Protein 5KL3 (pdb70)

B-factor: mean 30.11, std 12.62, range [12.98, 103.6]

InterPro domains:
  IPR000976 Wilm's tumour protein, N-terminal [PF02165] (1-321)
  IPR013087 Zinc finger C2H2-type [PF00096] (353-377)
  IPR013087 Zinc finger C2H2-type [PF00096] (383-405)
  IPR013087 Zinc finger C2H2-type [PF00096] (414-438)
  IPR013087 Zinc finger C2H2-type [PS00028] (325-347)
  IPR013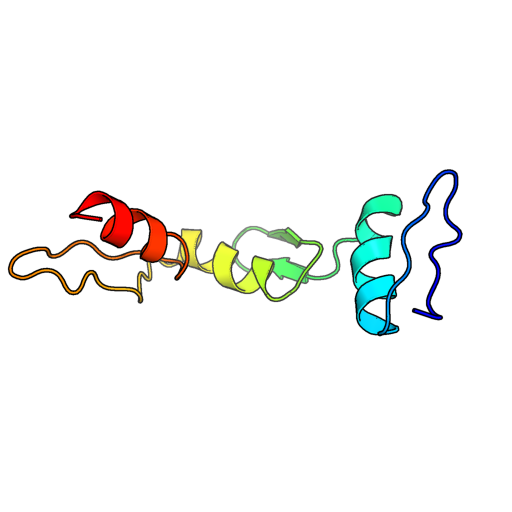087 Zinc finger C2H2-type [PS00028] (355-377)
  IPR013087 Zinc finger C2H2-type [PS00028] (385-405)
  IPR013087 Zinc finger C2H2-type [PS00028] (416-438)
  IPR013087 Zinc finger C2H2-type [PS50157] (323-352)
  IPR013087 Zinc finger C2H2-type [PS50157] (353-382)
  IPR013087 Zinc finger C2H2-type [PS50157] (383-410)
  IPR013087 Zinc finger C2H2-type [PS50157] (414-443)
  IPR013087 Zinc finger C2H2-type [SM00355] (323-347)
  IPR013087 Zinc finger C2H2-type [SM00355] (353-377)
  IPR013087 Zinc finger C2H2-type [SM00355] (383-405)
  IPR013087 Zinc finger C2H2-type [SM00355] (414-438)
  IPR036236 Zinc finger C2H2 superfamily [SSF57667] (334-392)
  IPR036236 Zinc finger C2H2 superfamily [SSF57667] (377-434)

Solvent-accessible surface area: 7240 Å² total; per-residue (Å²): 159,92,90,75,6,115,77,175,126,28,165,134,120,34,72,127,62,72,56,24,134,94,16,46,43,181,76,75,50,80,108,71,60,78,1,198,93,55,104,153,108,29,40,65,62,70,88,31,122,38,33,45,50,105,79,89,50,111,114,77,66,50,12,187,98,110,124,30,166,124,116,36,23,108,60,72,54,14,89,178,22,38,90,122,53,137,137

Foldseek 3Di:
DPAADPPPPDGDDDPDVVVNVLVCCVVVVDFPAAAPPPGDGHSDPVVSVLVCCVVVVDFPAAAPPPPDGDTHSDPVVNVVVVVVVDD

Sequence (87 aa):
KPYQCDFKDCERRFSRSDHLKRHQRRHTGVKPFQCKTCQRKFSRSSDHLKTHTRTHTGEKPFSCRWPSCQKKFARSDEELVRHHNMHQR

CATH classification: 3.30.160.60

Secondary structure (DSSP, 8-state):
--EE--STT---EESSHHHHHHHHHHHH----EE-TTT--EES-HHHHHHHTHHHH----EE--STT---EESSHHHHHHHHHHH--

Structure (mmCIF, N/CA/C/O backbone):
data_5KL3
#
_entry.id   5KL3
#
_cell.length_a   75.223
_cell.length_b   66.069
_cell.length_c   35.646
_cell.angle_alpha   90.00
_cell.angle_beta   91.75
_cell.angle_gamma   90.00
#
_symmetry.space_group_name_H-M   'C 1 2 1'
#
loop_
_entity.id
_entity.type
_entity.pdbx_description
1 polymer 'Wilms tumor protein'
2 polymer "DNA (5'-D(*AP*GP*CP*GP*TP*GP*GP*GP*AP*GP*T)-3')"
3 polymer "DNA (5'-D(*TP*AP*CP*TP*CP*CP*CP*AP*CP*GP*C)-3')"
4 non-polymer 1,2-ETHANEDIOL
5 non-polymer 'ZINC ION'
6 water water
#
loop_
_atom_site.group_PDB
_atom_site.id
_atom_site.type_symbol
_atom_site.label_atom_id
_atom_site.label_alt_id
_atom_site.label_comp_id
_atom_site.label_asym_id
_atom_site.label_entity_id
_atom_site.label_seq_id
_atom_site.pdbx_PDB_ins_code
_atom_site.Cartn_x
_atom_site.Cartn_y
_atom_site.Cartn_z
_atom_site.occupancy
_atom_site.B_iso_or_equiv
_atom_site.auth_seq_id
_atom_site.auth_comp_id
_atom_site.auth_asym_id
_atom_site.auth_atom_id
_atom_site.pdbx_PDB_model_num
ATOM 1 N N . LYS A 1 7 ? -38.708 -272.495 -68.733 1.00 53.10 351 LYS A N 1
ATOM 2 C CA . LYS A 1 7 ? -39.414 -271.282 -68.327 1.00 39.40 351 LYS A CA 1
ATOM 3 C C . LYS A 1 7 ? -38.766 -270.060 -68.973 1.00 37.92 351 LYS A C 1
ATOM 4 O O . LYS A 1 7 ? -37.914 -269.420 -68.360 1.00 42.31 351 LYS A O 1
ATOM 22 N N . PRO A 1 8 ? -39.169 -269.738 -70.207 1.00 39.53 352 PRO A N 1
ATOM 23 C CA . PRO A 1 8 ? -38.514 -268.640 -70.939 1.00 42.60 352 PRO A CA 1
ATOM 24 C C . PRO A 1 8 ? -38.949 -267.246 -70.528 1.00 34.91 352 PRO A C 1
ATOM 25 O O . PRO A 1 8 ? -38.298 -266.277 -70.948 1.00 36.10 352 PRO A O 1
ATOM 36 N N . TYR A 1 9 ? -40.030 -267.100 -69.759 1.00 29.55 353 TYR A N 1
ATOM 37 C CA . TYR A 1 9 ? -40.542 -265.775 -69.401 1.00 26.82 353 TYR A CA 1
ATOM 38 C C . TYR A 1 9 ? -39.923 -265.336 -68.082 1.00 28.59 353 TYR A C 1
ATOM 39 O O . TYR A 1 9 ? -40.499 -265.523 -67.009 1.00 27.25 353 TYR A O 1
ATOM 57 N N . GLN A 1 10 ? -38.753 -264.700 -68.170 1.00 26.65 354 GLN A N 1
ATOM 58 C CA . GLN A 1 10 ? -38.013 -264.271 -66.990 1.00 26.36 354 GLN A CA 1
ATOM 59 C C . GLN A 1 10 ? -38.440 -262.880 -66.559 1.00 24.09 354 GLN A C 1
ATOM 60 O O . GLN A 1 10 ? -38.806 -262.034 -67.380 1.00 27.99 354 GLN A O 1
ATOM 74 N N . CYS A 1 11 ? -38.375 -262.649 -65.250 1.00 23.59 355 CYS A N 1
ATOM 75 C CA . CYS A 1 11 ? -38.671 -261.341 -64.674 1.00 22.67 355 CYS A CA 1
ATOM 76 C C . CYS A 1 11 ? -37.378 -260.548 -64.526 1.00 28.66 355 CYS A C 1
ATOM 77 O O . CYS A 1 11 ? -36.464 -260.975 -63.814 1.00 28.02 355 CYS A O 1
ATOM 84 N N . ASP A 1 12 ? -37.318 -259.384 -65.169 1.00 26.88 356 ASP A N 1
ATOM 85 C CA . ASP A 1 12 ? -36.114 -258.560 -65.226 1.00 24.71 356 ASP A CA 1
ATOM 86 C C . ASP A 1 12 ? -36.085 -257.480 -64.148 1.00 24.01 356 ASP A C 1
ATOM 87 O O . ASP A 1 12 ? -35.150 -256.670 -64.111 1.00 27.07 356 ASP A O 1
ATOM 96 N N . PHE A 1 13 ? -37.080 -257.441 -63.271 1.00 24.21 357 PHE A N 1
ATOM 97 C CA . PHE A 1 13 ? -37.060 -256.465 -62.200 1.00 22.53 357 PHE A CA 1
ATOM 98 C C . PHE A 1 13 ? -35.865 -256.703 -61.282 1.00 44.13 357 PHE A C 1
ATOM 99 O O . PHE A 1 13 ? -35.386 -257.831 -61.119 1.00 28.41 357 PHE A O 1
ATOM 116 N N . LYS A 1 14 ? -35.399 -255.611 -60.678 1.00 29.87 358 LYS A N 1
ATOM 117 C CA . LYS A 1 14 ? -34.209 -255.614 -59.839 1.00 31.67 358 LYS A CA 1
ATOM 118 C C . LYS A 1 14 ? -34.282 -256.722 -58.791 1.00 26.52 358 LYS A C 1
ATOM 119 O O . LYS A 1 14 ? -35.280 -256.860 -58.079 1.00 30.95 358 LYS A O 1
ATOM 138 N N . ASP A 1 15 ? -33.220 -257.521 -58.713 1.00 33.64 359 ASP A N 1
ATOM 139 C CA . ASP A 1 15 ? -33.032 -258.558 -57.701 1.00 34.53 359 ASP A CA 1
ATOM 140 C C . ASP A 1 15 ? -34.032 -259.705 -57.800 1.00 37.26 359 ASP A C 1
ATOM 141 O O . ASP A 1 15 ? -34.008 -260.590 -56.946 1.00 38.10 359 ASP A O 1
ATOM 150 N N . CYS A 1 16 ? -34.892 -259.743 -58.813 1.00 30.72 360 CYS A N 1
ATOM 151 C CA . CYS A 1 16 ? -35.862 -260.830 -58.931 1.00 37.31 360 CYS A CA 1
ATOM 152 C C . CYS A 1 16 ? -35.301 -261.947 -59.805 1.00 37.75 360 CYS A C 1
ATOM 153 O O . CYS A 1 16 ? -34.739 -261.689 -60.875 1.00 32.90 360 CYS A O 1
ATOM 160 N N . GLU A 1 17 ? -35.444 -263.190 -59.343 1.00 27.84 361 GLU A N 1
ATOM 161 C CA . GLU A 1 17 ? -34.943 -264.350 -60.073 1.00 30.83 361 GLU A CA 1
ATOM 162 C C . GLU A 1 17 ? -36.063 -265.241 -60.611 1.00 30.47 361 GLU A C 1
ATOM 163 O O . GLU A 1 17 ? -35.795 -266.354 -61.083 1.00 33.82 361 GLU A O 1
ATOM 175 N N . ARG A 1 18 ? -37.306 -264.774 -60.588 1.00 27.09 362 ARG A N 1
ATOM 176 C CA . ARG A 1 18 ? -38.421 -265.609 -61.012 1.00 26.95 362 ARG A CA 1
ATOM 177 C C . ARG A 1 18 ? -38.421 -265.819 -62.520 1.00 40.55 362 ARG A C 1
ATOM 178 O O . ARG A 1 18 ? -38.058 -264.931 -63.299 1.00 27.33 362 ARG A O 1
ATOM 199 N N . ARG A 1 19 ? -38.855 -267.016 -62.919 1.00 29.59 363 ARG A N 1
ATOM 200 C CA . ARG A 1 19 ? -39.064 -267.379 -64.312 1.00 30.53 363 ARG A CA 1
ATOM 201 C C . ARG A 1 19 ? -40.382 -268.131 -64.394 1.00 34.46 363 ARG A C 1
ATOM 202 O O . ARG A 1 19 ? -40.770 -268.821 -63.449 1.00 30.30 363 ARG A O 1
ATOM 223 N N . PHE A 1 20 ? -41.051 -268.023 -65.543 1.00 28.64 364 PHE A N 1
ATOM 224 C CA . PHE A 1 20 ? -42.356 -268.638 -65.743 1.00 28.21 364 PHE A CA 1
ATOM 225 C C . PHE A 1 20 ? -42.429 -269.278 -67.118 1.00 29.36 364 PHE A C 1
ATOM 226 O O . PHE A 1 20 ? -41.711 -268.888 -68.048 1.00 30.55 364 PHE A O 1
ATOM 243 N N . SER A 1 21 ? -43.298 -270.285 -67.221 1.00 30.08 365 SER A N 1
ATOM 244 C CA . SER A 1 21 ? -43.596 -270.961 -68.477 1.00 31.43 365 SER A CA 1
ATOM 245 C C . SER A 1 21 ? -44.673 -270.249 -69.290 1.00 28.62 365 SER A C 1
ATOM 246 O O . SER A 1 21 ? -44.840 -270.567 -70.474 1.00 32.59 365 SER A O 1
ATOM 254 N N . ARG A 1 22 ? -45.418 -269.322 -68.676 1.00 25.59 366 ARG A N 1
ATOM 255 C CA . ARG A 1 22 ? -46.493 -268.591 -69.333 1.00 24.27 366 ARG A CA 1
ATOM 256 C C . ARG A 1 22 ? -46.306 -267.094 -69.158 1.00 23.84 366 ARG A C 1
ATOM 257 O O . ARG A 1 22 ? -45.981 -266.612 -68.066 1.00 22.19 366 ARG A O 1
ATOM 278 N N . SER A 1 23 ? -46.528 -266.356 -70.248 1.00 22.46 367 SER A N 1
ATOM 279 C CA . SER A 1 23 ? -46.373 -264.906 -70.190 1.00 21.69 367 SER A CA 1
ATOM 280 C C . SER A 1 23 ? -47.385 -264.276 -69.248 1.00 19.66 367 SER A C 1
ATOM 281 O O . SER A 1 23 ? -47.079 -263.253 -68.624 1.00 21.22 367 SER A O 1
ATOM 289 N N . ASP A 1 24 ? -48.599 -264.831 -69.158 1.00 19.59 368 ASP A N 1
ATOM 290 C CA . ASP A 1 24 ? -49.592 -264.237 -68.273 1.00 20.50 368 ASP A CA 1
ATOM 291 C C . ASP A 1 24 ? -49.209 -264.434 -66.810 1.00 18.00 368 ASP A C 1
ATOM 292 O O . ASP A 1 24 ? -49.481 -263.555 -65.985 1.00 19.93 368 ASP A O 1
ATOM 301 N N . HIS A 1 25 ? -48.528 -265.536 -66.480 1.00 18.04 369 HIS A N 1
ATOM 302 C CA . HIS A 1 25 ? -48.029 -265.703 -65.114 1.00 18.36 369 HIS A CA 1
ATOM 303 C C . HIS A 1 25 ? -46.995 -264.640 -64.789 1.00 19.41 369 HIS A C 1
ATOM 304 O O . HIS A 1 25 ? -46.965 -264.106 -63.674 1.00 19.17 369 HIS A O 1
ATOM 319 N N . LEU A 1 26 ? -46.126 -264.321 -65.749 1.00 18.89 370 LEU A N 1
ATOM 320 C CA . LEU A 1 26 ? -45.138 -263.275 -65.521 1.00 19.18 370 LEU A CA 1
ATOM 321 C C . LEU A 1 26 ? -45.810 -261.922 -65.326 1.00 18.16 370 LEU A C 1
ATOM 322 O O . LEU A 1 26 ? -45.483 -261.188 -64.389 1.00 17.79 370 LEU A O 1
ATOM 338 N N . LYS A 1 27 ? -46.773 -261.581 -66.183 1.00 19.09 371 LYS A N 1
ATOM 339 C CA . LYS A 1 27 ? -47.414 -260.269 -66.089 1.00 17.50 371 LYS A CA 1
ATOM 340 C C . LYS A 1 27 ? -48.131 -260.117 -64.752 1.00 19.15 371 LYS A C 1
ATOM 341 O O . LYS A 1 27 ? -48.044 -259.066 -64.096 1.00 17.54 371 LYS A O 1
ATOM 360 N N . ARG A 1 28 ? -48.852 -261.156 -64.335 1.00 17.11 372 ARG A N 1
ATOM 361 C CA . ARG A 1 28 ? -49.521 -261.144 -63.038 1.00 16.30 372 ARG A CA 1
ATOM 362 C C . ARG A 1 28 ? -48.512 -260.977 -61.902 1.00 16.31 372 ARG A C 1
ATOM 363 O O . ARG A 1 28 ? -48.710 -260.163 -60.990 1.00 16.71 372 ARG A O 1
ATOM 384 N N . HIS A 1 29 ? -47.412 -261.743 -61.951 1.00 16.70 373 HIS A N 1
ATOM 385 C CA . HIS A 1 29 ? -46.355 -261.646 -60.949 1.00 17.30 373 HIS A CA 1
ATOM 386 C C . HIS A 1 29 ? -45.802 -260.229 -60.848 1.00 16.95 373 HIS A C 1
ATOM 387 O O . HIS A 1 29 ? -45.522 -259.741 -59.749 1.00 17.12 373 HIS A O 1
ATOM 401 N N . GLN A 1 30 ? -45.616 -259.565 -61.983 1.00 16.89 374 GLN A N 1
ATOM 402 C CA . GLN A 1 30 ? -44.943 -258.278 -62.004 1.00 17.28 374 GLN A CA 1
ATOM 403 C C . GLN A 1 30 ? -45.737 -257.205 -61.280 1.00 17.10 374 GLN A C 1
ATOM 404 O O . GLN A 1 30 ? -45.151 -256.195 -60.860 1.00 20.03 374 GLN A O 1
ATOM 418 N N . ARG A 1 31 ? -47.050 -257.394 -61.107 1.00 18.10 375 ARG A N 1
ATOM 419 C CA . ARG A 1 31 ? -47.829 -256.468 -60.292 1.00 21.12 375 ARG A CA 1
ATOM 420 C C . ARG A 1 31 ? -47.330 -256.409 -58.860 1.00 20.46 375 ARG A C 1
ATOM 421 O O . ARG A 1 31 ? -47.574 -255.404 -58.174 1.00 21.09 375 ARG A O 1
ATOM 442 N N . ARG A 1 32 ? -46.619 -257.442 -58.401 1.00 17.49 376 ARG A N 1
ATOM 443 C CA . ARG A 1 32 ? -46.013 -257.394 -57.069 1.00 18.84 376 ARG A CA 1
ATOM 444 C C . ARG A 1 32 ? -45.001 -256.267 -56.968 1.00 22.52 376 ARG A C 1
ATOM 445 O O . ARG A 1 32 ? -44.868 -255.637 -55.911 1.00 24.79 376 ARG A O 1
ATOM 466 N N . HIS A 1 33 ? -44.214 -256.072 -58.016 1.00 19.08 377 HIS A N 1
ATOM 467 C CA . HIS A 1 33 ? -43.157 -255.069 -58.021 1.00 20.30 377 HIS A CA 1
ATOM 468 C C . HIS A 1 33 ? -43.720 -253.670 -58.253 1.00 25.73 377 HIS A C 1
ATOM 469 O O . HIS A 1 33 ? -43.237 -252.700 -57.665 1.00 26.14 377 HIS A O 1
ATOM 483 N N . THR A 1 34 ? -44.727 -253.536 -59.109 1.00 21.70 378 THR A N 1
ATOM 484 C CA . THR A 1 34 ? -45.222 -252.214 -59.474 1.00 24.09 378 THR A CA 1
ATOM 485 C C . THR A 1 34 ? -46.351 -251.726 -58.586 1.00 22.89 378 THR A C 1
ATOM 486 O O . THR A 1 34 ? -46.686 -250.534 -58.644 1.00 25.40 378 THR A O 1
ATOM 497 N N . GLY A 1 35 ? -47.007 -252.611 -57.847 1.00 20.36 379 GLY A N 1
ATOM 498 C CA . GLY A 1 35 ? -48.160 -252.219 -57.068 1.00 17.65 379 GLY A CA 1
ATOM 499 C C . GLY A 1 35 ? -49.435 -251.979 -57.838 1.00 17.11 379 GLY A C 1
ATOM 500 O O . GLY A 1 35 ? -50.415 -251.515 -57.245 1.00 21.64 379 GLY A O 1
ATOM 504 N N . VAL A 1 36 ? -49.482 -252.341 -59.127 1.00 17.69 380 VAL A N 1
ATOM 505 C CA . VAL A 1 36 ? -50.671 -252.101 -59.935 1.00 19.78 380 VAL A CA 1
ATOM 506 C C . VAL A 1 36 ? -51.801 -253.013 -59.480 1.00 17.44 380 VAL A C 1
ATOM 507 O O . VAL A 1 36 ? -51.601 -254.219 -59.268 1.00 17.52 380 VAL A O 1
ATOM 520 N N . LYS A 1 37 ? -53.005 -252.450 -59.358 1.00 17.21 381 LYS A N 1
ATOM 521 C CA . LYS A 1 37 ? -54.193 -253.140 -58.841 1.00 17.23 381 LYS A CA 1
ATOM 522 C C . LYS A 1 37 ? -55.351 -252.862 -59.796 1.00 17.97 381 LYS A C 1
ATOM 523 O O . LYS A 1 37 ? -56.117 -251.899 -59.604 1.00 21.03 381 LYS A O 1
ATOM 542 N N . PRO A 1 38 ? -55.472 -253.647 -60.882 1.00 17.61 382 PRO A N 1
ATOM 543 C CA . PRO A 1 38 ? -56.442 -253.311 -61.935 1.00 19.67 382 PRO A CA 1
ATOM 544 C C . PRO A 1 38 ? -57.902 -253.535 -61.590 1.00 21.66 382 PRO A C 1
ATOM 545 O O . PRO A 1 38 ? -58.763 -253.040 -62.331 1.00 24.57 382 PRO A O 1
ATOM 556 N N . PHE A 1 39 ? -58.218 -254.291 -60.552 1.00 19.20 383 PHE A N 1
ATOM 557 C CA . PHE A 1 39 ? -59.567 -254.798 -60.343 1.00 18.69 383 PHE A CA 1
ATOM 558 C C . PHE A 1 39 ? -60.175 -254.158 -59.102 1.00 23.18 383 PHE A C 1
ATOM 559 O O . PHE A 1 39 ? -59.638 -254.304 -57.998 1.00 30.87 383 PHE A O 1
ATOM 576 N N . GLN A 1 40 ? -61.334 -253.533 -59.264 1.00 18.82 384 GLN A N 1
ATOM 577 C CA . GLN A 1 40 ? -61.921 -252.717 -58.206 1.00 18.17 384 GLN A CA 1
ATOM 578 C C . GLN A 1 40 ? -63.275 -253.266 -57.753 1.00 21.88 384 GLN A C 1
ATOM 579 O O . GLN A 1 40 ? -64.133 -253.593 -58.581 1.00 22.59 384 GLN A O 1
ATOM 593 N N . CYS A 1 41 ? -63.466 -253.311 -56.432 1.00 18.46 385 CYS A N 1
ATOM 594 C CA . CYS A 1 41 ? -64.743 -253.703 -55.836 1.00 17.30 385 CYS A CA 1
ATOM 595 C C . CYS A 1 41 ? -65.774 -252.590 -55.988 1.00 24.29 385 CYS A C 1
ATOM 596 O O . CYS A 1 41 ? -65.529 -251.437 -55.612 1.00 23.37 385 CYS A O 1
ATOM 603 N N . LYS A 1 42 ? -66.941 -252.938 -56.533 1.00 23.26 386 LYS A N 1
ATOM 604 C CA . LYS A 1 42 ? -67.975 -251.944 -56.792 1.00 28.06 386 LYS A CA 1
ATOM 605 C C . LYS A 1 42 ? -68.727 -251.533 -55.534 1.00 29.50 386 LYS A C 1
ATOM 606 O O . LYS A 1 42 ? -69.453 -250.528 -55.555 1.00 32.98 386 LYS A O 1
ATOM 625 N N . THR A 1 43 ? -68.553 -252.267 -54.437 1.00 27.44 387 THR A N 1
ATOM 626 C CA . THR A 1 43 ? -69.224 -251.963 -53.185 1.00 29.24 387 THR A CA 1
ATOM 627 C C . THR A 1 43 ? -68.391 -251.033 -52.309 1.00 32.04 387 THR A C 1
ATOM 628 O O . THR A 1 43 ? -68.905 -250.033 -51.801 1.00 33.68 387 THR A O 1
ATOM 639 N N . CYS A 1 44 ? -67.107 -251.340 -52.127 1.00 25.46 388 CYS A N 1
ATOM 640 C CA . CYS A 1 44 ? -66.265 -250.582 -51.210 1.00 25.56 388 CYS A CA 1
ATOM 641 C C . CYS A 1 44 ? -65.117 -249.850 -51.887 1.00 22.71 388 CYS A C 1
ATOM 642 O O . CYS A 1 44 ? -64.390 -249.125 -51.205 1.00 24.31 388 CYS A O 1
ATOM 649 N N . GLN A 1 45 ? -64.922 -250.019 -53.194 1.00 25.16 389 GLN A N 1
ATOM 650 C CA . GLN A 1 45 ? -63.923 -249.303 -53.980 1.00 25.49 389 GLN A CA 1
ATOM 651 C C . GLN A 1 45 ? -62.484 -249.760 -53.739 1.00 21.49 389 GLN A C 1
ATOM 652 O O . GLN A 1 45 ? -61.565 -249.179 -54.340 1.00 23.55 389 GLN A O 1
ATOM 666 N N . ARG A 1 46 ? -62.248 -250.779 -52.904 1.00 20.37 390 ARG A N 1
ATOM 667 C CA . ARG A 1 46 ? -60.898 -251.320 -52.759 1.00 18.03 390 ARG A CA 1
ATOM 668 C C . ARG A 1 46 ? -60.448 -251.941 -54.075 1.00 15.94 390 ARG A C 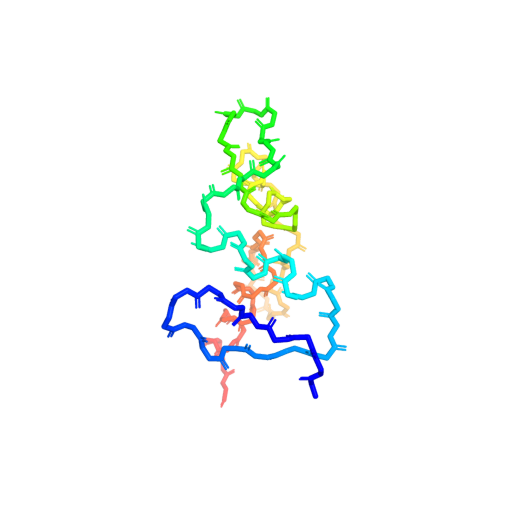1
ATOM 669 O O . ARG A 1 46 ? -61.257 -252.500 -54.821 1.00 19.97 390 ARG A O 1
ATOM 690 N N . LYS A 1 47 ? -59.155 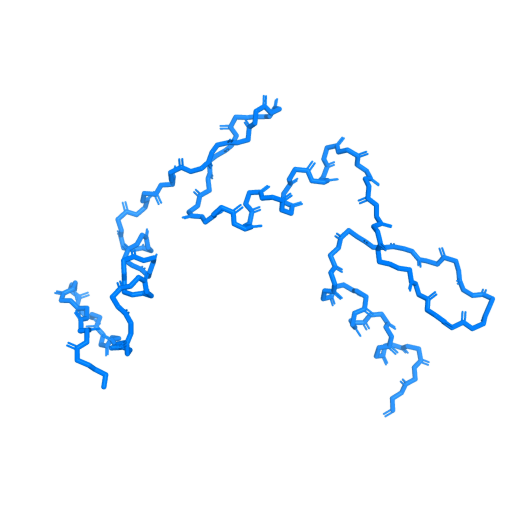-251.817 -54.370 1.00 19.17 391 LYS A N 1
ATOM 691 C CA . LYS A 1 47 ? -58.584 -252.358 -55.592 1.00 19.74 391 LYS A CA 1
ATOM 692 C C . LYS A 1 47 ? -57.682 -253.536 -55.271 1.00 20.13 391 LYS A C 1
ATOM 693 O O . LYS A 1 47 ? -57.121 -253.637 -54.174 1.00 18.53 391 LYS A O 1
ATOM 712 N N . PHE A 1 48 ? -57.567 -254.429 -56.256 1.00 16.33 392 PHE A N 1
ATOM 713 C CA . PHE A 1 48 ? -56.870 -255.694 -56.095 1.00 15.63 392 PHE A CA 1
ATOM 714 C C . PHE A 1 48 ? -55.996 -255.991 -57.303 1.00 14.87 392 PHE A C 1
ATOM 715 O O . PHE A 1 48 ? -56.319 -255.623 -58.441 1.00 16.98 392 PHE A O 1
ATOM 732 N N . SER A 1 49 ? -54.914 -256.738 -57.048 1.00 15.35 393 SER A N 1
ATOM 733 C CA . SER A 1 49 ? -54.002 -257.132 -58.109 1.00 16.96 393 SER A CA 1
ATOM 734 C C . SER A 1 49 ? -54.583 -258.186 -59.040 1.00 15.35 393 SER A C 1
ATOM 735 O O . SER A 1 49 ? -54.144 -258.267 -60.200 1.00 17.67 393 SER A O 1
ATOM 743 N N . ARG A 1 50 ? -55.577 -258.969 -58.595 1.00 15.23 394 ARG A N 1
ATOM 744 C CA . ARG A 1 50 ? -56.038 -260.138 -59.333 1.00 16.56 394 ARG A CA 1
ATOM 745 C C . ARG A 1 50 ? -57.560 -260.220 -59.333 1.00 14.78 394 ARG A C 1
ATOM 746 O O . ARG A 1 50 ? -58.201 -260.005 -58.296 1.00 17.01 394 ARG A O 1
ATOM 767 N N . SER A 1 51 ? -58.133 -260.596 -60.485 1.00 15.38 395 SER A N 1
ATOM 768 C CA A SER A 1 51 ? -59.585 -260.597 -60.619 0.50 15.85 395 SER A CA 1
ATOM 769 C CA B SER A 1 51 ? -59.587 -260.595 -60.618 0.50 15.89 395 SER A CA 1
ATOM 770 C C . SER A 1 51 ? -60.226 -261.707 -59.792 1.00 16.04 395 SER A C 1
ATOM 771 O O . SER A 1 51 ? -61.354 -261.537 -59.302 1.00 17.35 395 SER A O 1
ATOM 785 N N . ASP A 1 52 ? -59.540 -262.851 -59.658 1.00 18.56 396 ASP A N 1
ATOM 786 C CA . ASP A 1 52 ? -60.098 -263.950 -58.878 1.00 15.63 396 ASP A CA 1
ATOM 787 C C . ASP A 1 52 ? -60.171 -263.590 -57.394 1.00 15.45 396 ASP A C 1
ATOM 788 O O . ASP A 1 52 ? -61.104 -264.023 -56.705 1.00 16.63 396 ASP A O 1
ATOM 797 N N . HIS A 1 53 ? -59.227 -262.784 -56.913 1.00 15.19 397 HIS A N 1
ATOM 798 C CA . HIS A 1 53 ? -59.258 -262.322 -55.528 1.00 13.41 397 HIS A CA 1
ATOM 799 C C . HIS A 1 53 ? -60.255 -261.187 -55.322 1.00 14.70 397 HIS A C 1
ATOM 800 O O . HIS A 1 53 ? -60.828 -261.064 -54.233 1.00 15.86 397 HIS A O 1
ATOM 814 N N . LEU A 1 54 ? -60.480 -260.338 -56.331 1.00 14.00 398 LEU A N 1
ATOM 815 C CA . LEU A 1 54 ? -61.640 -259.460 -56.251 1.00 16.85 398 LEU A CA 1
ATOM 816 C C . LEU A 1 54 ? -62.921 -260.273 -56.084 1.00 17.44 398 LEU A C 1
ATOM 817 O O . LEU A 1 54 ? -63.768 -259.938 -55.245 1.00 17.66 398 LEU A O 1
ATOM 833 N N . LYS A 1 55 ? -63.073 -261.354 -56.857 1.00 17.82 399 LYS A N 1
ATOM 834 C CA . LYS A 1 55 ? -64.319 -262.115 -56.818 1.00 18.36 399 LYS A CA 1
ATOM 835 C C . LYS A 1 55 ? -64.589 -262.662 -55.418 1.00 18.27 399 LYS A C 1
ATOM 836 O O . LYS A 1 55 ? -65.701 -262.526 -54.892 1.00 18.43 399 LYS A O 1
ATOM 855 N N . THR A 1 56 ? -63.589 -263.282 -54.792 1.00 16.14 400 THR A N 1
ATOM 856 C CA . THR A 1 56 ? -63.828 -263.834 -53.455 1.00 16.21 400 THR A CA 1
ATOM 857 C C . THR A 1 56 ? -63.971 -262.726 -52.422 1.00 18.09 400 THR A C 1
ATOM 858 O O . THR A 1 56 ? -64.805 -262.831 -51.520 1.00 18.35 400 THR A O 1
ATOM 869 N N . HIS A 1 57 ? -63.230 -261.625 -52.584 1.00 16.28 401 HIS A N 1
ATOM 870 C CA . HIS A 1 57 ? -63.438 -260.462 -51.723 1.00 15.74 401 HIS A CA 1
ATOM 871 C C . HIS A 1 57 ? -64.891 -259.999 -51.696 1.00 16.46 401 HIS A C 1
ATOM 872 O O . HIS A 1 57 ? -65.421 -259.657 -50.630 1.00 21.26 401 HIS A O 1
ATOM 886 N N . THR A 1 58 ? -65.555 -259.947 -52.847 1.00 17.89 402 THR A N 1
ATOM 887 C CA . THR A 1 58 ? -66.912 -259.396 -52.843 1.00 26.35 402 THR A CA 1
ATOM 888 C C . THR A 1 58 ? -67.862 -260.180 -51.937 1.00 23.84 402 THR A C 1
ATOM 889 O O . THR A 1 58 ? -68.899 -259.647 -51.532 1.00 26.19 402 THR A O 1
ATOM 900 N N . ARG A 1 59 ? -67.534 -261.430 -51.581 1.00 25.13 403 ARG A N 1
ATOM 901 C CA . ARG A 1 59 ? -68.416 -262.186 -50.691 1.00 22.11 403 ARG A CA 1
ATOM 902 C C . ARG A 1 59 ? -68.344 -261.714 -49.250 1.00 35.56 403 ARG A C 1
ATOM 903 O O . ARG A 1 59 ? -69.213 -262.066 -48.444 1.00 29.06 403 ARG A O 1
ATOM 924 N N . THR A 1 60 ? -67.320 -260.951 -48.892 1.00 25.34 404 THR A N 1
ATOM 925 C CA . THR A 1 60 ? -67.303 -260.343 -47.575 1.00 25.74 404 THR A CA 1
ATOM 926 C C . THR A 1 60 ? -68.502 -259.426 -47.399 1.00 26.38 404 THR A C 1
ATOM 927 O O . THR A 1 60 ? -68.975 -259.237 -46.273 1.00 34.60 404 THR A O 1
ATOM 938 N N . HIS A 1 61 ? -69.012 -258.858 -48.506 1.00 31.52 405 HIS A N 1
ATOM 939 C CA . HIS A 1 61 ? -70.144 -257.937 -48.464 1.00 23.81 405 HIS A CA 1
ATOM 940 C C . HIS A 1 61 ? -71.484 -258.629 -48.633 1.00 23.65 405 HIS A C 1
ATOM 941 O O . HIS A 1 61 ? -72.495 -258.127 -48.137 1.00 35.12 405 HIS A O 1
ATOM 955 N N . THR A 1 62 ? -71.534 -259.734 -49.368 1.00 26.40 406 THR A N 1
ATOM 956 C CA . THR A 1 62 ? -72.804 -260.390 -49.642 1.00 26.62 406 THR A CA 1
ATOM 957 C C . THR A 1 62 ? -73.167 -261.442 -48.615 1.00 27.88 406 THR A C 1
ATOM 958 O O . THR A 1 62 ? -74.339 -261.826 -48.537 1.00 32.48 406 THR A O 1
ATOM 969 N N . GLY A 1 63 ? -72.196 -261.942 -47.852 1.00 40.27 407 GLY A N 1
ATOM 970 C CA . GLY A 1 63 ? -72.466 -263.000 -46.913 1.00 35.92 407 GLY A CA 1
ATOM 971 C C . GLY A 1 63 ? -72.649 -264.363 -47.537 1.00 39.24 407 GLY A C 1
ATOM 972 O O . GLY A 1 63 ? -72.853 -265.340 -46.805 1.00 34.29 407 GLY A O 1
ATOM 976 N N . GLU A 1 64 ? -72.579 -264.479 -48.862 1.00 31.09 408 GLU A N 1
ATOM 977 C CA . GLU A 1 64 ? -72.739 -265.789 -49.487 1.00 29.49 408 GLU A CA 1
ATOM 978 C C . GLU A 1 64 ? -71.643 -266.752 -49.030 1.00 22.42 408 GLU A C 1
ATOM 979 O O . GLU A 1 64 ? -70.452 -266.419 -49.015 1.00 28.04 408 GLU A O 1
ATOM 991 N N . LYS A 1 65 ? -72.041 -267.980 -48.705 1.00 23.96 409 LYS A N 1
ATOM 992 C CA . LYS A 1 65 ? -71.111 -269.034 -48.284 1.00 24.15 409 LYS A CA 1
ATOM 993 C C . LYS A 1 65 ? -71.456 -270.325 -49.014 1.00 31.82 409 LYS A C 1
ATOM 994 O O . LYS A 1 65 ? -72.167 -271.186 -48.478 1.00 28.86 409 LYS A O 1
ATOM 1013 N N . PRO A 1 66 ? -70.956 -270.499 -50.243 1.00 27.53 410 PRO A N 1
ATOM 1014 C CA . PRO A 1 66 ? -71.404 -271.624 -51.079 1.00 33.45 410 PRO A CA 1
ATOM 1015 C C . PRO A 1 66 ? -70.789 -272.976 -50.734 1.00 34.70 410 PRO A C 1
ATOM 1016 O O . PRO A 1 66 ? -71.250 -273.997 -51.265 1.00 29.74 410 PRO A O 1
ATOM 1027 N N . PHE A 1 67 ? -69.782 -273.022 -49.864 1.00 25.16 411 PHE A N 1
ATOM 1028 C CA . PHE A 1 67 ? -69.041 -274.248 -49.569 1.00 21.18 411 PHE A CA 1
ATOM 1029 C C . PHE A 1 67 ? -69.493 -274.835 -48.236 1.00 25.19 411 PHE A C 1
ATOM 1030 O O . PHE A 1 67 ? -69.153 -274.311 -47.171 1.00 24.98 411 PHE A O 1
ATOM 1047 N N . SER A 1 68 ? -70.236 -275.935 -48.296 1.00 24.44 412 SER A N 1
ATOM 1048 C CA . SER A 1 68 ? -70.855 -276.523 -47.119 1.00 24.80 412 SER A CA 1
ATOM 1049 C C . SER A 1 68 ? -70.082 -277.749 -46.648 1.00 21.35 412 SER A C 1
ATOM 1050 O O . SER A 1 68 ? -69.715 -278.622 -47.446 1.00 23.50 412 SER A O 1
ATOM 1058 N N . CYS A 1 69 ? -69.886 -277.831 -45.335 1.00 20.87 413 CYS A N 1
ATOM 1059 C CA . CYS A 1 69 ? -69.312 -279.033 -44.758 1.00 19.04 413 CYS A CA 1
ATOM 1060 C C . CYS A 1 69 ? -70.170 -280.251 -45.089 1.00 23.39 413 CYS A C 1
ATOM 1061 O O . CYS A 1 69 ? -71.402 -280.198 -45.050 1.00 26.38 413 CYS A O 1
ATOM 1068 N N . ARG A 1 70 ? -69.513 -281.362 -45.402 1.00 19.87 414 ARG A N 1
ATOM 1069 C CA . ARG A 1 70 ? -70.219 -282.595 -45.714 1.00 20.45 414 ARG A CA 1
ATOM 1070 C C . ARG A 1 70 ? -70.309 -283.557 -44.534 1.00 24.80 414 ARG A C 1
ATOM 1071 O O . ARG A 1 70 ? -70.937 -284.610 -44.662 1.00 26.82 414 ARG A O 1
ATOM 1092 N N . TRP A 1 71 ? -69.751 -283.195 -43.386 1.00 21.13 41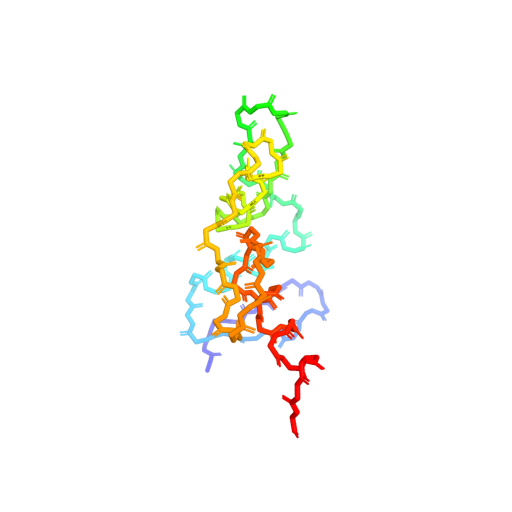5 TRP A N 1
ATOM 1093 C CA . TRP A 1 71 ? -69.821 -284.068 -42.220 1.00 26.70 415 TRP A CA 1
ATOM 1094 C C . TRP A 1 71 ? -71.258 -284.209 -41.740 1.00 28.58 415 TRP A C 1
ATOM 1095 O O . TRP A 1 71 ? -71.976 -283.199 -41.637 1.00 30.10 415 TRP A O 1
ATOM 1116 N N . PRO A 1 72 ? -71.714 -285.420 -41.422 1.00 37.18 416 PRO A N 1
ATOM 1117 C CA . PRO A 1 72 ? -73.078 -285.574 -40.913 1.00 48.85 416 PRO A CA 1
ATOM 1118 C C . PRO A 1 72 ? -73.296 -284.652 -39.729 1.00 44.76 416 PRO A C 1
ATOM 1119 O O . PRO A 1 72 ? -72.447 -284.539 -38.837 1.00 37.27 416 PRO A O 1
ATOM 1130 N N . SER A 1 73 ? -74.429 -283.963 -39.746 1.00 34.44 417 SER A N 1
ATOM 1131 C CA . SER A 1 73 ? -74.882 -283.137 -38.636 1.00 34.69 417 SER A CA 1
ATOM 1132 C C . SER A 1 73 ? -74.018 -281.909 -38.404 1.00 39.28 417 SER A C 1
ATOM 1133 O O . SER A 1 73 ? -74.121 -281.287 -37.345 1.00 43.70 417 SER A O 1
ATOM 1141 N N . CYS A 1 74 ? -73.168 -281.534 -39.351 1.00 29.41 418 CYS A N 1
ATOM 1142 C CA . CYS A 1 74 ? -72.471 -280.255 -39.286 1.00 25.97 418 CYS A CA 1
ATOM 1143 C C . CYS A 1 74 ? -73.066 -279.312 -40.323 1.00 30.96 418 CYS A C 1
ATOM 1144 O O . CYS A 1 74 ? -73.171 -279.662 -41.502 1.00 38.11 418 CYS A O 1
ATOM 1151 N N . GLN A 1 75 ? -73.448 -278.115 -39.884 1.00 38.67 419 GLN A N 1
ATOM 1152 C CA . GLN A 1 75 ? -74.100 -277.150 -40.758 1.00 37.85 419 GLN A CA 1
ATOM 1153 C C . GLN A 1 75 ? -73.179 -276.001 -41.155 1.00 46.53 419 GLN A C 1
ATOM 1154 O O . GLN A 1 75 ? -73.649 -275.009 -41.720 1.00 39.53 419 GLN A O 1
ATOM 1168 N N . LYS A 1 76 ? -71.882 -276.114 -40.886 1.00 27.05 420 LYS A N 1
ATOM 1169 C CA . LYS A 1 76 ? -70.966 -275.016 -41.157 1.00 21.30 420 LYS A CA 1
ATOM 1170 C C . LYS A 1 76 ? -70.802 -274.793 -42.664 1.00 25.95 420 LYS A C 1
ATOM 1171 O O . LYS A 1 76 ? -70.755 -275.735 -43.463 1.00 23.68 420 LYS A O 1
ATOM 1190 N N . LYS A 1 77 ? -70.722 -273.526 -43.053 1.00 24.84 421 LYS A N 1
ATOM 1191 C CA . LYS A 1 77 ? -70.562 -273.124 -44.444 1.00 25.03 421 LYS A CA 1
ATOM 1192 C C . LYS A 1 77 ? -69.476 -272.056 -44.516 1.00 25.16 421 LYS A C 1
ATOM 1193 O O . LYS A 1 77 ? -69.179 -271.386 -43.518 1.00 20.06 421 LYS A O 1
ATOM 1212 N N . PHE A 1 78 ? -68.912 -271.883 -45.721 1.00 20.23 422 PHE A N 1
ATOM 1213 C CA . PHE A 1 78 ? -67.732 -271.055 -45.939 1.00 20.86 422 PHE A CA 1
ATOM 1214 C C . PHE A 1 78 ? -67.794 -270.337 -47.281 1.00 22.65 422 PHE A C 1
ATOM 1215 O O . PHE A 1 78 ? -68.350 -270.851 -48.259 1.00 21.56 422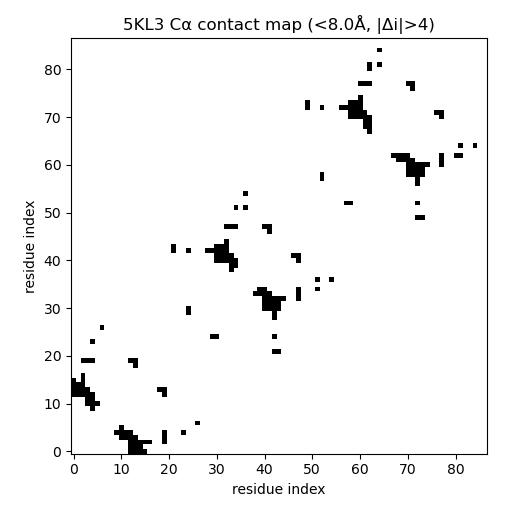 PHE A O 1
ATOM 1232 N N . ALA A 1 79 ? -67.175 -269.150 -47.312 1.00 20.06 423 ALA A N 1
ATOM 1233 C CA . ALA A 1 79 ? -67.150 -268.316 -48.514 1.00 22.33 423 ALA A CA 1
ATOM 1234 C C . ALA A 1 79 ? -66.184 -268.840 -49.577 1.00 21.95 423 ALA A C 1
ATOM 1235 O O . ALA A 1 79 ? -66.408 -268.615 -50.772 1.00 22.86 423 ALA A O 1
ATOM 1242 N N . ARG A 1 80 ? -65.111 -269.517 -49.171 1.00 21.17 424 ARG A N 1
ATOM 1243 C CA . ARG A 1 80 ? -64.079 -269.990 -50.082 1.00 21.21 424 ARG A CA 1
ATOM 1244 C C . ARG A 1 80 ? -63.792 -271.471 -49.879 1.00 18.05 424 ARG A C 1
ATOM 1245 O O . ARG A 1 80 ? -63.8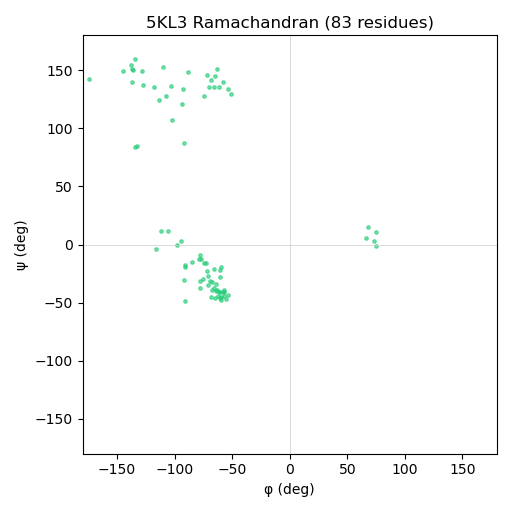10 -271.992 -48.755 1.00 17.97 424 ARG A O 1
ATOM 1266 N N . SER A 1 81 ? -63.404 -272.111 -50.977 1.00 20.02 425 SER A N 1
ATOM 1267 C CA . SER A 1 81 ? -63.123 -273.538 -50.964 1.00 21.33 425 SER A CA 1
ATOM 1268 C C . SER A 1 81 ? -62.038 -273.905 -49.959 1.00 20.48 425 SER A C 1
ATOM 1269 O O . SER A 1 81 ? -62.136 -274.947 -49.301 1.00 20.95 425 SER A O 1
ATOM 1277 N N . ASP A 1 82 ? -60.974 -273.098 -49.851 1.00 18.06 426 ASP A N 1
ATOM 1278 C CA . ASP A 1 82 ? -59.858 -273.505 -49.004 1.00 19.31 426 ASP A CA 1
ATOM 1279 C C . ASP A 1 82 ? -60.230 -273.441 -47.528 1.00 18.47 426 ASP A C 1
ATOM 1280 O O . ASP A 1 82 ? -59.629 -274.152 -46.720 1.00 19.77 426 ASP A O 1
ATOM 1289 N N . GLU A 1 83 ? -61.180 -272.576 -47.158 1.00 17.60 427 GLU A N 1
ATOM 1290 C CA A GLU A 1 83 ? -61.708 -272.578 -45.793 0.47 17.09 427 GLU A CA 1
ATOM 1291 C CA B GLU A 1 83 ? -61.686 -272.585 -45.788 0.53 17.09 427 GLU A CA 1
ATOM 1292 C C . GLU A 1 83 ? -62.380 -273.906 -45.492 1.00 16.98 427 GLU A C 1
ATOM 1293 O O . GLU A 1 83 ? -62.254 -274.447 -44.391 1.00 18.81 427 GLU A O 1
ATOM 1316 N N . LEU A 1 84 ? -63.124 -274.433 -46.460 1.00 17.77 428 LEU A N 1
ATOM 1317 C CA . LEU A 1 84 ? -63.768 -275.723 -46.256 1.00 17.09 428 LEU A CA 1
ATOM 1318 C C . LEU A 1 84 ? -62.733 -276.835 -46.174 1.00 19.39 428 LEU A C 1
ATOM 1319 O O . LEU A 1 84 ? -62.877 -277.766 -45.369 1.00 19.60 428 LEU A O 1
ATOM 1335 N N . VAL A 1 85 ? -61.684 -276.767 -47.005 1.00 18.05 429 VAL A N 1
ATOM 1336 C CA . VAL A 1 85 ? -60.621 -277.764 -46.916 1.00 18.49 429 VAL A CA 1
ATOM 1337 C C . VAL A 1 85 ? -60.063 -277.800 -45.500 1.00 18.23 429 VAL A C 1
ATOM 1338 O O . VAL A 1 85 ? -59.866 -278.872 -44.911 1.00 18.77 429 VAL A O 1
ATOM 1351 N N . ARG A 1 86 ? -59.773 -276.619 -44.944 1.00 18.00 430 ARG A N 1
ATOM 1352 C CA . ARG A 1 86 ? -59.181 -276.536 -43.621 1.00 18.56 430 ARG A CA 1
ATOM 1353 C C . ARG A 1 86 ? -60.132 -277.103 -42.581 1.00 18.40 430 ARG A C 1
ATOM 1354 O O . ARG A 1 86 ? -59.707 -277.791 -41.649 1.00 19.17 430 ARG A O 1
ATOM 1375 N N . HIS A 1 87 ? -61.428 -276.837 -42.742 1.00 17.88 431 HIS A N 1
ATOM 1376 C CA . HIS A 1 87 ? -62.440 -277.328 -41.814 1.00 17.63 431 HIS A CA 1
ATOM 1377 C C . HIS A 1 87 ? -62.593 -278.844 -41.901 1.00 19.92 431 HIS A C 1
ATOM 1378 O O . HIS A 1 87 ? -62.667 -279.524 -40.868 1.00 19.16 431 HIS A O 1
ATOM 1392 N N . HIS A 1 88 ? -62.653 -279.393 -43.112 1.00 17.54 432 HIS A N 1
ATOM 1393 C CA . HIS A 1 88 ? -62.737 -280.844 -43.224 1.00 17.86 432 HIS A CA 1
ATOM 1394 C C . HIS A 1 88 ? -61.519 -281.520 -42.594 1.00 18.83 432 HIS A C 1
ATOM 1395 O O . HIS A 1 88 ? -61.639 -282.579 -41.947 1.00 19.35 432 HIS A O 1
ATOM 1409 N N . ASN A 1 89 ? -60.329 -280.943 -42.808 1.00 19.72 433 ASN A N 1
ATOM 1410 C CA . ASN A 1 89 ? -59.118 -281.459 -42.181 1.00 20.87 433 ASN A CA 1
ATOM 1411 C C . ASN A 1 89 ? -59.276 -281.487 -40.668 1.00 23.65 433 ASN A C 1
ATOM 1412 O O . ASN A 1 89 ? -58.855 -282.438 -40.011 1.00 25.23 433 ASN A O 1
ATOM 1423 N N . MET A 1 90 ? -59.915 -280.459 -40.109 1.00 21.66 434 MET A N 1
ATOM 1424 C CA . MET A 1 90 ? -60.072 -280.340 -38.664 1.00 25.92 434 MET A CA 1
ATOM 1425 C C . MET A 1 90 ? -60.955 -281.455 -38.101 1.00 2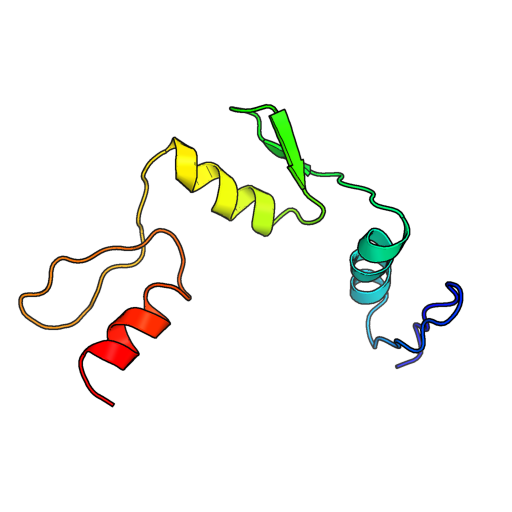2.68 434 MET A C 1
ATOM 1426 O O . MET A 1 90 ? -60.680 -281.983 -37.012 1.00 23.19 434 MET A O 1
ATOM 1440 N N . HIS A 1 91 ? -62.003 -281.844 -38.836 1.00 24.66 435 HIS A N 1
ATOM 1441 C CA . HIS A 1 91 ? -62.959 -282.827 -38.327 1.00 24.46 435 HIS A CA 1
ATOM 1442 C C . HIS A 1 91 ? -62.274 -284.149 -38.009 1.00 30.44 435 HIS A C 1
ATOM 1443 O O . HIS A 1 91 ? -62.516 -284.742 -36.951 1.00 29.67 435 HIS A O 1
ATOM 1457 N N . GLN A 1 92 ? -61.411 -284.616 -38.909 1.00 26.67 436 GLN A N 1
ATOM 1458 C CA . GLN A 1 92 ? -60.672 -285.864 -38.758 1.00 29.11 436 GLN A CA 1
ATOM 1459 C C . GLN A 1 92 ? -59.694 -285.980 -39.919 1.00 56.76 436 GLN A C 1
ATOM 1460 O O . GLN A 1 92 ? -60.014 -285.591 -41.047 1.00 43.67 436 GLN A O 1
ATOM 1474 N N . ARG A 1 93 ? -58.507 -286.507 -39.635 1.00 63.22 437 ARG A N 1
ATOM 1475 C CA . ARG A 1 93 ? -57.486 -286.686 -40.668 1.00 46.34 437 ARG A CA 1
ATOM 1476 C C . ARG A 1 93 ? -56.591 -287.886 -40.347 1.00 71.48 437 ARG A C 1
ATOM 1477 O O . ARG A 1 93 ? -55.377 -287.856 -40.565 1.00 66.96 437 ARG A O 1
#

Nearest PDB structures (foldseek):
  5kl6-assembly1_A  TM=1.003E+00  e=1.599E-16  Homo sapiens
  4r2e-assembly1_A  TM=9.941E-01  e=7.425E-16  Homo sapiens
  5kl7-assembly1_A  TM=9.900E-01  e=9.817E-16  Homo sapiens
  5kl4-assembly1_A  TM=9.735E-01  e=7.425E-16  Homo sapiens
  6b0o-assembly2_D  TM=9.651E-01  e=3.697E-15  Homo sapiens

Radius of gyration: 17.9 Å; Cα contacts (8 Å, |Δi|>4): 104; chains: 1; bounding box: 42×37×33 Å

Organism: Homo sapiens (NCBI:txid9606)

GO terms:
  GO:0043065 positive regulation of apoptotic process (P, IDA)
  GO:0045892 negative regulation of DNA-templated transcription (P, IDA)
  GO:0045893 positive regulation of DNA-templated transcription (P, IDA)
  GO:0017148 negative regulation of translation (P, IDA)
  GO:0030308 negative regulation of cell growth (P, IDA)
  GO:0005515 protein binding (F, IPI)
  GO:0005654 nucleoplasm (C, IDA)
  GO:0000978 RNA polymerase II cis-regulatory region sequence-specific DNA binding (F, IDA)
  GO:0001228 DNA-binding transcription activator activity, RNA polymerase II-specific (F, IDA)
  GO:0045944 positive regulation of transcription by RNA polymerase II (P, IDA)
  GO:0010628 positive regulation of gene expression (P, IMP)
  GO:0044027 negative regulation of gene expression via chromosomal CpG island methylation (P, IMP)
  GO:1902895 positive regulation of miRNA transcription 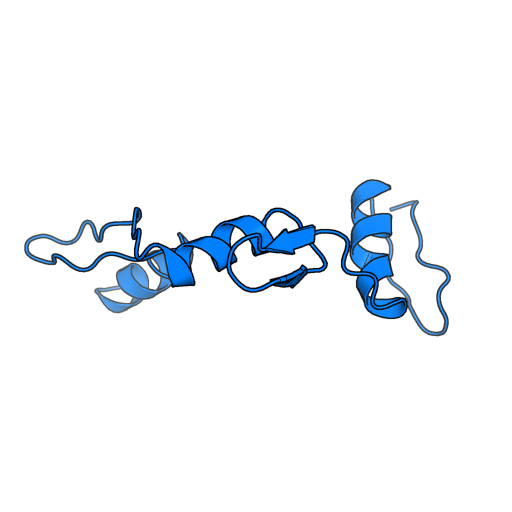(P, IMP)
  GO:0000122 negative regulation of transcription by RNA polymerase II (P, IMP)
  GO:0000122 negative regulation of transcription by RNA polymerase II (P, IDA)
  GO:0005634 nucleus (C, IDA)
  GO:0016607 nuclear speck (C, IDA)
  GO:0008270 zinc ion binding (F, IDA)
  GO:0043565 sequence-specific DNA binding (F, IDA)
  GO:0044729 hemi-methylated DNA-binding (F, IDA)